Protein AF-A0A920VW22-F1 (afdb_monomer)

Structure (mmCIF, N/CA/C/O backbone):
data_AF-A0A920VW22-F1
#
_entry.id   AF-A0A920VW22-F1
#
loop_
_atom_site.group_PDB
_atom_site.id
_atom_site.type_symbol
_atom_site.label_atom_id
_atom_site.label_alt_id
_atom_site.label_comp_id
_atom_site.label_asym_id
_atom_site.label_entity_id
_atom_site.label_seq_id
_atom_site.pdbx_PDB_ins_code
_atom_site.Cartn_x
_atom_site.Cartn_y
_atom_site.Cartn_z
_atom_site.occupancy
_atom_site.B_iso_or_equiv
_atom_site.auth_seq_id
_atom_site.auth_comp_id
_atom_site.auth_asym_id
_atom_site.auth_atom_id
_atom_site.pdbx_PDB_model_num
ATOM 1 N N . MET A 1 1 ? 13.143 2.043 -37.464 1.00 74.00 1 MET A N 1
ATOM 2 C CA . MET A 1 1 ? 13.599 2.312 -36.081 1.00 74.00 1 MET A CA 1
ATOM 3 C C . MET A 1 1 ? 13.528 1.011 -35.295 1.00 74.00 1 MET A C 1
ATOM 5 O O . MET A 1 1 ? 12.485 0.373 -35.329 1.00 74.00 1 MET A O 1
ATOM 9 N N . LYS A 1 2 ? 14.628 0.566 -34.677 1.00 88.56 2 LYS A N 1
ATOM 10 C CA . LYS A 1 2 ? 14.686 -0.702 -33.929 1.00 88.56 2 LYS A CA 1
ATOM 11 C C . LYS A 1 2 ? 14.596 -0.396 -32.434 1.00 88.56 2 LYS A C 1
ATOM 13 O O . LYS A 1 2 ? 15.455 0.308 -31.916 1.00 88.56 2 LYS A O 1
ATOM 18 N N . ILE A 1 3 ? 13.557 -0.895 -31.768 1.00 92.06 3 ILE A N 1
ATOM 19 C CA . ILE A 1 3 ? 13.379 -0.780 -30.313 1.00 92.06 3 ILE A CA 1
ATOM 20 C C . ILE A 1 3 ? 13.982 -2.030 -29.670 1.00 92.06 3 ILE A C 1
ATOM 22 O O . ILE A 1 3 ? 13.705 -3.145 -30.110 1.00 92.06 3 ILE A O 1
ATOM 26 N N . ILE A 1 4 ? 14.817 -1.846 -28.648 1.00 91.31 4 ILE A N 1
ATOM 27 C CA . ILE A 1 4 ? 15.444 -2.936 -27.893 1.00 91.31 4 ILE A CA 1
ATOM 28 C C . ILE A 1 4 ? 14.983 -2.819 -26.443 1.00 91.31 4 ILE A C 1
ATOM 30 O O . ILE A 1 4 ? 15.101 -1.756 -25.838 1.00 91.31 4 ILE A O 1
ATOM 34 N N . LEU A 1 5 ? 14.444 -3.907 -25.896 1.00 94.62 5 LEU A N 1
ATOM 35 C CA . LEU A 1 5 ? 13.941 -3.961 -24.526 1.00 94.62 5 LEU A CA 1
ATOM 36 C C . LEU A 1 5 ? 14.952 -4.668 -23.626 1.00 94.62 5 LEU A C 1
ATOM 38 O O . LEU A 1 5 ? 15.348 -5.800 -23.900 1.00 94.62 5 LEU A O 1
ATOM 42 N N . ALA A 1 6 ? 15.333 -4.009 -22.535 1.00 93.38 6 ALA A N 1
ATOM 43 C CA . ALA A 1 6 ? 16.223 -4.582 -21.534 1.00 93.38 6 ALA A CA 1
ATOM 44 C C . ALA A 1 6 ? 15.559 -5.740 -20.766 1.00 93.38 6 ALA A C 1
ATOM 46 O O . ALA A 1 6 ? 14.330 -5.801 -20.635 1.00 93.38 6 ALA A O 1
ATOM 47 N N . ASN A 1 7 ? 16.383 -6.650 -20.241 1.00 92.00 7 ASN A N 1
ATOM 48 C CA . ASN A 1 7 ? 15.961 -7.705 -19.324 1.00 92.00 7 ASN A CA 1
ATOM 49 C C . ASN A 1 7 ? 17.058 -7.960 -18.267 1.00 92.00 7 ASN A C 1
ATOM 51 O O . ASN A 1 7 ? 18.207 -8.156 -18.665 1.00 92.00 7 ASN A O 1
ATOM 55 N N . PRO A 1 8 ? 16.730 -7.979 -16.957 1.00 90.44 8 PRO A N 1
ATOM 56 C CA . PRO A 1 8 ? 15.386 -7.850 -16.383 1.00 90.44 8 PRO A CA 1
ATOM 57 C C . PRO A 1 8 ? 14.849 -6.408 -16.423 1.00 90.44 8 PRO A C 1
ATOM 59 O O . PRO A 1 8 ? 15.608 -5.443 -16.381 1.00 90.44 8 PRO A O 1
ATOM 62 N N . ARG A 1 9 ? 13.522 -6.266 -16.507 1.00 91.88 9 ARG A N 1
ATOM 63 C CA . ARG A 1 9 ? 12.804 -4.984 -16.419 1.00 91.88 9 ARG A CA 1
ATOM 64 C C . ARG A 1 9 ? 11.494 -5.164 -15.653 1.00 91.88 9 ARG A C 1
ATOM 66 O O . ARG A 1 9 ? 10.909 -6.242 -15.700 1.00 91.88 9 ARG A O 1
ATOM 73 N N . GLY A 1 10 ? 11.010 -4.106 -15.008 1.00 89.81 10 GLY A N 1
ATOM 74 C CA . GLY A 1 10 ? 9.748 -4.124 -14.262 1.00 89.81 10 GLY A CA 1
ATOM 75 C C . GLY A 1 10 ? 9.933 -4.362 -12.763 1.00 89.81 10 GLY A C 1
ATOM 76 O O . GLY A 1 10 ? 10.879 -3.856 -12.162 1.00 89.81 10 GLY A O 1
ATOM 77 N N . PHE A 1 11 ? 8.991 -5.080 -12.149 1.00 89.44 11 PHE A N 1
ATOM 78 C CA . PHE A 1 11 ? 8.904 -5.218 -10.696 1.00 89.44 11 PHE A CA 1
ATOM 79 C C . PHE A 1 11 ? 9.946 -6.169 -10.114 1.00 89.44 11 PHE A C 1
ATOM 81 O O . PHE A 1 11 ? 10.175 -7.268 -10.616 1.00 89.44 11 PHE A O 1
ATOM 88 N N . CYS A 1 12 ? 10.533 -5.761 -8.991 1.00 89.50 12 CYS A N 1
ATOM 89 C CA . CYS A 1 12 ? 11.310 -6.655 -8.149 1.00 89.50 12 CYS A CA 1
ATOM 90 C C . CYS A 1 12 ? 10.392 -7.410 -7.172 1.00 89.50 12 CYS A C 1
ATOM 92 O O . CYS A 1 12 ? 9.251 -7.012 -6.921 1.00 89.50 12 CYS A O 1
ATOM 94 N N . ALA A 1 13 ? 10.911 -8.473 -6.556 1.00 87.94 13 ALA A N 1
ATOM 95 C CA . ALA A 1 13 ? 10.172 -9.256 -5.563 1.00 87.94 13 ALA A CA 1
ATOM 96 C C . ALA A 1 13 ? 9.659 -8.415 -4.374 1.00 87.94 13 ALA A C 1
ATOM 98 O O . ALA A 1 13 ? 8.609 -8.723 -3.812 1.00 87.94 13 ALA A O 1
ATOM 99 N N . GLY A 1 14 ? 10.371 -7.343 -4.001 1.00 86.62 14 GLY A N 1
ATOM 100 C CA . GLY A 1 14 ? 9.948 -6.426 -2.937 1.00 86.62 14 GLY A CA 1
ATOM 101 C C . GLY A 1 14 ? 8.706 -5.617 -3.312 1.00 86.62 14 GLY A C 1
ATOM 102 O O . GLY A 1 14 ? 7.770 -5.543 -2.522 1.00 86.62 14 GLY A O 1
ATOM 103 N N . VAL A 1 15 ? 8.668 -5.086 -4.538 1.00 88.25 15 VAL A N 1
ATOM 104 C CA . VAL A 1 15 ? 7.510 -4.353 -5.076 1.00 88.25 15 VAL A CA 1
ATOM 105 C C . VAL A 1 15 ? 6.286 -5.263 -5.146 1.00 88.25 15 VAL A C 1
ATOM 107 O O . VAL A 1 15 ? 5.234 -4.904 -4.624 1.00 88.25 15 VAL A O 1
ATOM 110 N N . GLY A 1 16 ? 6.437 -6.469 -5.708 1.00 89.00 16 GLY A N 1
ATOM 111 C CA . GLY A 1 16 ? 5.334 -7.432 -5.792 1.00 89.00 16 GLY A CA 1
ATOM 112 C C . GLY A 1 16 ? 4.767 -7.791 -4.416 1.00 89.00 16 GLY A C 1
ATOM 113 O O . GLY A 1 16 ? 3.558 -7.734 -4.209 1.00 89.00 16 GLY A O 1
ATOM 114 N N . ARG A 1 17 ? 5.643 -8.066 -3.440 1.00 89.06 17 ARG A N 1
ATOM 115 C CA . ARG A 1 17 ? 5.235 -8.375 -2.062 1.00 89.06 17 ARG A CA 1
ATOM 116 C C . ARG A 1 17 ? 4.495 -7.215 -1.396 1.00 89.06 17 ARG A C 1
ATOM 118 O O . ARG A 1 17 ? 3.522 -7.453 -0.690 1.00 89.06 17 ARG A O 1
ATOM 125 N N . ALA A 1 18 ? 4.960 -5.982 -1.581 1.00 87.00 18 ALA A N 1
ATOM 126 C CA . ALA A 1 18 ? 4.356 -4.821 -0.937 1.00 87.00 18 ALA A CA 1
ATOM 127 C C . ALA A 1 18 ? 2.918 -4.585 -1.436 1.00 87.00 18 ALA A C 1
ATOM 129 O O . ALA A 1 18 ? 2.015 -4.393 -0.625 1.00 87.00 18 ALA A O 1
ATOM 130 N N . ILE A 1 19 ? 2.692 -4.704 -2.749 1.00 90.00 19 ILE A N 1
ATOM 131 C CA . ILE A 1 19 ? 1.354 -4.615 -3.355 1.00 90.00 19 ILE A CA 1
ATOM 132 C C . ILE A 1 19 ? 0.454 -5.757 -2.856 1.00 90.00 19 ILE A C 1
ATOM 134 O O . ILE A 1 19 ? -0.685 -5.525 -2.455 1.00 90.00 19 ILE A O 1
ATOM 138 N N . GLU A 1 20 ? 0.976 -6.987 -2.814 1.00 91.44 20 GLU A N 1
ATOM 139 C CA . GLU A 1 20 ? 0.223 -8.161 -2.357 1.00 91.44 20 GLU A CA 1
ATOM 140 C C . GLU A 1 20 ? -0.249 -8.028 -0.902 1.00 91.44 20 GLU A C 1
ATOM 142 O O . GLU A 1 20 ? -1.376 -8.407 -0.584 1.00 91.44 20 GLU A O 1
ATOM 147 N N . ILE A 1 21 ? 0.583 -7.468 -0.016 1.00 90.62 21 ILE A N 1
ATOM 148 C CA . ILE A 1 21 ? 0.208 -7.223 1.383 1.00 90.62 21 ILE A CA 1
ATOM 149 C C . ILE A 1 21 ? -0.974 -6.254 1.457 1.00 90.62 21 ILE A C 1
ATOM 151 O O . ILE A 1 21 ? -1.937 -6.541 2.166 1.00 90.62 21 ILE A O 1
ATOM 155 N N . VAL A 1 22 ? -0.937 -5.144 0.712 1.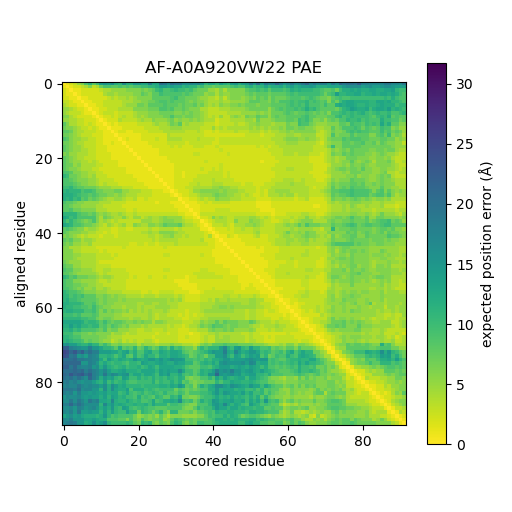00 90.69 22 VAL A N 1
ATOM 156 C CA . VAL A 1 22 ? -2.034 -4.162 0.717 1.00 90.69 22 VAL A CA 1
ATOM 157 C C . VAL A 1 22 ? -3.333 -4.795 0.228 1.00 90.69 22 VAL A C 1
ATOM 159 O O . VAL A 1 22 ? -4.346 -4.696 0.921 1.00 90.69 22 VAL A O 1
ATOM 162 N N . ASN A 1 23 ? -3.288 -5.531 -0.884 1.00 91.81 23 ASN A N 1
ATOM 163 C CA . ASN A 1 23 ? -4.459 -6.228 -1.418 1.00 91.81 23 ASN A CA 1
ATOM 164 C C . ASN A 1 23 ? -5.020 -7.260 -0.434 1.00 91.81 23 ASN A C 1
ATOM 166 O O . ASN A 1 23 ? -6.209 -7.235 -0.129 1.00 91.81 23 ASN A O 1
ATOM 170 N N . LYS A 1 24 ? -4.172 -8.112 0.153 1.00 92.81 24 LYS A N 1
ATOM 171 C CA . LYS A 1 24 ? -4.619 -9.115 1.135 1.00 92.81 24 LYS A CA 1
ATOM 172 C C . LYS A 1 24 ? -5.256 -8.489 2.368 1.00 92.81 24 LYS A C 1
ATOM 174 O O . LYS A 1 24 ? -6.208 -9.036 2.919 1.00 92.81 24 LYS A O 1
ATOM 179 N N . VAL A 1 25 ? -4.722 -7.367 2.841 1.00 91.69 25 VAL A N 1
ATOM 180 C CA . VAL A 1 25 ? -5.282 -6.675 4.005 1.00 91.69 25 VAL A CA 1
ATOM 181 C C . VAL A 1 25 ? -6.613 -6.016 3.647 1.00 91.69 25 VAL A C 1
ATOM 183 O O . VAL A 1 25 ? -7.546 -6.122 4.441 1.00 91.69 25 VAL A O 1
ATOM 186 N N . LEU A 1 26 ? -6.732 -5.404 2.465 1.00 91.44 26 LEU A N 1
ATOM 187 C CA . LEU A 1 26 ? -8.002 -4.880 1.952 1.00 91.44 26 LEU A CA 1
ATOM 188 C C . LEU A 1 26 ? -9.059 -5.985 1.838 1.00 91.44 26 LEU A C 1
ATOM 190 O O . LEU A 1 26 ? -10.170 -5.806 2.327 1.00 91.44 26 LEU A O 1
ATOM 194 N N . GLU A 1 27 ? -8.703 -7.153 1.301 1.00 92.25 27 GLU A N 1
ATOM 195 C CA . GLU A 1 27 ? -9.600 -8.312 1.208 1.00 92.25 27 GLU A CA 1
ATOM 196 C C . GLU A 1 27 ? -10.027 -8.841 2.588 1.00 92.25 27 GLU A C 1
ATOM 198 O O . GLU A 1 27 ? -11.195 -9.154 2.808 1.00 92.25 27 GLU A O 1
ATOM 203 N N . GLN A 1 28 ? -9.097 -8.940 3.546 1.00 91.00 28 GLN A N 1
ATOM 204 C CA . GLN A 1 28 ? -9.371 -9.536 4.861 1.00 91.00 28 GLN A CA 1
ATOM 205 C C . GLN A 1 28 ? -10.036 -8.585 5.859 1.00 91.00 28 GLN A C 1
ATOM 207 O O . GLN A 1 28 ? -10.719 -9.041 6.780 1.00 91.00 28 GLN A O 1
ATOM 212 N N . LYS A 1 29 ? -9.748 -7.283 5.777 1.00 88.44 29 LYS A N 1
ATOM 213 C CA . LYS A 1 29 ? -10.204 -6.275 6.750 1.00 88.44 29 LYS A CA 1
ATOM 214 C C . LYS A 1 29 ? -11.270 -5.344 6.192 1.00 88.44 29 LYS A C 1
ATOM 216 O O . LYS A 1 29 ? -11.963 -4.722 6.996 1.00 88.44 29 LYS A O 1
ATOM 221 N N . GLY A 1 30 ? -11.417 -5.286 4.872 1.00 89.62 30 GLY A N 1
ATOM 222 C CA . GLY A 1 30 ? -12.252 -4.310 4.190 1.00 89.62 30 GLY A CA 1
ATOM 223 C C . GLY A 1 30 ? -11.654 -2.896 4.232 1.00 89.62 30 GLY A C 1
ATOM 224 O O . GLY A 1 30 ? -10.778 -2.604 5.054 1.00 89.62 30 GLY A O 1
ATOM 225 N N . PRO A 1 31 ? -12.120 -1.998 3.351 1.00 90.44 31 PRO A N 1
ATOM 226 C CA . PRO A 1 31 ? -11.745 -0.592 3.396 1.00 90.44 31 PRO A CA 1
ATOM 227 C C . PRO A 1 31 ? -12.382 0.124 4.611 1.00 90.44 31 PRO A C 1
ATOM 229 O O . PRO A 1 31 ? -13.469 -0.260 5.050 1.00 90.44 31 PRO A O 1
ATOM 232 N N . PRO A 1 32 ? -11.761 1.196 5.143 1.00 92.44 32 PRO A N 1
ATOM 233 C CA . PRO A 1 32 ? -10.500 1.786 4.698 1.00 92.44 32 PRO A CA 1
ATOM 234 C C . PRO A 1 32 ? -9.264 1.120 5.325 1.00 92.44 32 PRO A C 1
ATOM 236 O O . PRO A 1 32 ? -9.221 0.842 6.528 1.00 92.44 32 PRO A O 1
ATOM 239 N N . VAL A 1 33 ? -8.214 0.949 4.517 1.00 92.31 33 VAL A N 1
ATOM 240 C CA . VAL A 1 33 ? -6.885 0.509 4.975 1.00 92.31 33 VAL A CA 1
ATOM 241 C C . VAL A 1 33 ? -5.894 1.647 4.796 1.00 92.31 33 VAL A C 1
ATOM 243 O O . VAL A 1 33 ? -5.748 2.174 3.699 1.00 92.31 33 VAL A O 1
ATOM 246 N N . TYR A 1 34 ? -5.196 2.027 5.862 1.00 91.50 34 TYR A N 1
ATOM 247 C CA . TYR A 1 34 ? -4.236 3.125 5.815 1.00 91.50 34 TYR A CA 1
ATOM 248 C C . TYR A 1 34 ? -2.844 2.607 5.467 1.00 91.50 34 TYR A C 1
ATOM 250 O O . TYR A 1 34 ? -2.393 1.614 6.031 1.00 91.50 34 TYR A O 1
ATOM 258 N N . VAL A 1 35 ? -2.130 3.292 4.581 1.00 90.19 35 VAL A N 1
ATOM 259 C CA . VAL A 1 35 ? -0.749 2.953 4.223 1.00 90.19 35 VAL A CA 1
ATOM 260 C C . VAL A 1 35 ? 0.142 4.145 4.544 1.00 90.19 35 VAL A C 1
ATOM 262 O O . VAL A 1 35 ? -0.121 5.266 4.107 1.00 90.19 35 VAL A O 1
ATOM 265 N N . LYS A 1 36 ? 1.183 3.915 5.352 1.00 86.25 36 LYS A N 1
ATOM 266 C CA . LYS A 1 36 ? 2.160 4.954 5.698 1.00 86.25 36 LYS A CA 1
ATOM 267 C C . LYS A 1 36 ?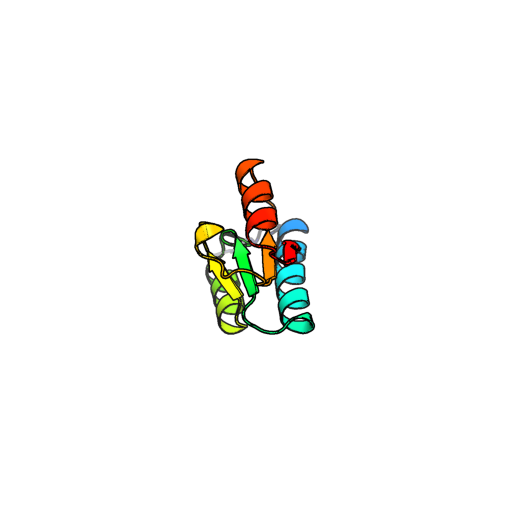 3.120 5.144 4.525 1.00 86.25 36 LYS A C 1
ATOM 269 O O . LYS A 1 36 ? 3.978 4.282 4.288 1.00 86.25 36 LYS A O 1
ATOM 274 N N . HIS A 1 37 ? 3.024 6.317 3.903 1.00 85.25 37 HIS A N 1
ATOM 275 C CA . HIS A 1 37 ? 3.632 6.685 2.622 1.00 85.25 37 HIS A CA 1
ATOM 276 C C . HIS A 1 37 ? 3.166 5.779 1.480 1.00 85.25 37 HIS A C 1
ATOM 278 O O . HIS A 1 37 ? 2.521 4.751 1.690 1.00 85.25 37 HIS A O 1
ATOM 284 N N . GLU A 1 38 ? 3.516 6.148 0.254 1.00 83.00 38 GLU A N 1
ATOM 285 C CA . GLU A 1 38 ? 3.269 5.295 -0.901 1.00 83.00 38 GLU A CA 1
ATOM 286 C C . GLU A 1 38 ? 3.966 3.937 -0.749 1.00 83.00 38 GLU A C 1
ATOM 288 O O . GLU A 1 38 ? 5.124 3.831 -0.329 1.00 83.00 38 GLU A O 1
ATOM 293 N N . VAL A 1 39 ? 3.238 2.872 -1.095 1.00 81.06 39 VAL A N 1
ATOM 294 C CA . VAL A 1 39 ? 3.764 1.501 -1.051 1.00 81.06 39 VAL A CA 1
ATOM 295 C C . VAL A 1 39 ? 4.886 1.309 -2.077 1.00 81.06 39 VAL A C 1
ATOM 297 O O . VAL A 1 39 ? 5.850 0.589 -1.818 1.00 81.06 39 VAL A O 1
ATOM 300 N N . VAL A 1 40 ? 4.774 2.006 -3.212 1.00 87.12 40 VAL A N 1
ATOM 301 C CA . VAL A 1 40 ? 5.775 2.152 -4.270 1.00 87.12 40 VAL A CA 1
ATOM 302 C C . VAL A 1 40 ? 5.612 3.522 -4.923 1.00 87.12 40 VAL A C 1
ATOM 304 O O . VAL A 1 40 ? 4.496 4.019 -5.013 1.00 87.12 40 VAL A O 1
ATOM 307 N N . HIS A 1 41 ? 6.694 4.102 -5.445 1.00 86.69 41 HIS A N 1
ATOM 308 C CA . HIS A 1 41 ? 6.642 5.370 -6.188 1.00 86.69 41 HIS A CA 1
ATOM 309 C C . HIS A 1 41 ? 6.199 5.131 -7.641 1.00 86.69 41 HIS A C 1
ATOM 311 O O . HIS A 1 41 ? 6.956 5.335 -8.592 1.00 86.69 41 HIS A O 1
ATOM 317 N N . ASN A 1 42 ? 4.994 4.593 -7.812 1.00 88.81 42 ASN A N 1
ATOM 318 C CA . ASN A 1 42 ? 4.367 4.380 -9.109 1.00 88.81 42 ASN A CA 1
ATOM 319 C C . ASN A 1 42 ? 2.912 4.834 -9.024 1.00 88.81 42 ASN A C 1
ATOM 321 O O . ASN A 1 42 ? 2.090 4.157 -8.413 1.00 88.81 42 ASN A O 1
ATOM 325 N N . GLN A 1 43 ? 2.616 5.962 -9.666 1.00 89.62 43 GLN A N 1
ATOM 326 C CA . GLN A 1 43 ? 1.310 6.610 -9.602 1.00 89.62 43 GLN A CA 1
ATOM 327 C C . GLN A 1 43 ? 0.163 5.665 -9.983 1.00 89.62 43 GLN A C 1
ATOM 329 O O . GLN A 1 43 ? -0.825 5.599 -9.266 1.00 89.62 43 GLN A O 1
ATOM 334 N N . THR A 1 44 ? 0.324 4.876 -11.051 1.00 91.81 44 THR A N 1
ATOM 335 C CA . THR A 1 44 ? -0.698 3.923 -11.509 1.00 91.81 44 THR A CA 1
ATOM 336 C C . THR A 1 44 ? -1.027 2.893 -10.433 1.00 91.81 44 THR A C 1
ATOM 338 O O . THR A 1 44 ? -2.192 2.682 -10.126 1.00 91.81 44 THR A O 1
ATOM 341 N N . VAL A 1 45 ? -0.007 2.312 -9.795 1.00 91.12 45 VAL A N 1
ATOM 342 C CA . VAL A 1 45 ? -0.206 1.332 -8.714 1.00 91.12 45 VAL A CA 1
ATOM 343 C C . VAL A 1 45 ? -0.863 1.976 -7.493 1.00 91.12 45 VAL A C 1
ATOM 3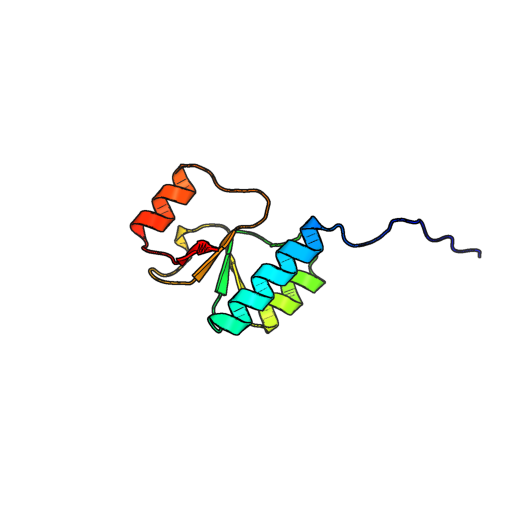45 O O . VAL A 1 45 ? -1.715 1.373 -6.846 1.00 91.12 45 VAL A O 1
ATOM 348 N N . VAL A 1 46 ? -0.454 3.196 -7.144 1.00 90.75 46 VAL A N 1
ATOM 349 C CA . VAL A 1 46 ? -1.022 3.903 -5.994 1.00 90.75 46 VAL A CA 1
ATOM 350 C C . VAL A 1 46 ? -2.493 4.242 -6.251 1.00 90.75 46 VAL A C 1
ATOM 352 O O . VAL A 1 46 ? -3.313 4.064 -5.352 1.00 90.75 46 VAL A O 1
ATOM 355 N N . ASP A 1 47 ? -2.843 4.674 -7.460 1.00 92.56 47 ASP A N 1
ATOM 356 C CA . ASP A 1 47 ? -4.218 5.020 -7.821 1.00 92.56 47 ASP A CA 1
ATOM 357 C C . ASP A 1 47 ? -5.131 3.787 -7.855 1.00 92.56 47 ASP A C 1
ATOM 359 O O . ASP A 1 47 ? -6.201 3.828 -7.251 1.00 92.56 47 ASP A O 1
ATOM 363 N N . GLU A 1 48 ? -4.676 2.658 -8.409 1.00 92.94 48 GLU A N 1
ATOM 364 C CA . GLU A 1 48 ? -5.404 1.378 -8.347 1.00 92.94 48 GLU A CA 1
ATOM 365 C C . GLU A 1 48 ? -5.710 0.967 -6.895 1.00 92.94 48 GLU A C 1
ATOM 367 O O . GLU A 1 48 ? -6.826 0.574 -6.555 1.00 92.94 48 GLU A O 1
ATOM 372 N N . LEU A 1 49 ? -4.736 1.103 -5.990 1.00 91.75 49 LEU A N 1
ATOM 373 C CA . LEU A 1 49 ? -4.939 0.791 -4.574 1.00 91.75 49 LEU A CA 1
ATOM 374 C C . LEU A 1 49 ? -5.883 1.787 -3.885 1.00 91.75 49 LEU A C 1
ATOM 376 O O . LEU A 1 49 ? -6.649 1.385 -3.005 1.00 91.75 49 LEU A O 1
ATOM 380 N N . ARG A 1 50 ? -5.857 3.070 -4.272 1.00 92.31 50 ARG A N 1
ATOM 381 C CA . ARG A 1 50 ? -6.808 4.079 -3.772 1.00 92.31 50 ARG A CA 1
ATOM 382 C C . ARG A 1 50 ? -8.237 3.741 -4.175 1.00 92.31 50 ARG A C 1
ATOM 384 O O . ARG A 1 50 ? -9.128 3.839 -3.334 1.00 92.31 50 ARG A O 1
ATOM 391 N N . GLU A 1 51 ? -8.452 3.297 -5.411 1.00 93.75 51 GLU A N 1
ATOM 392 C CA . GLU A 1 51 ? -9.768 2.861 -5.895 1.00 93.75 51 GLU A CA 1
ATOM 393 C C . GLU A 1 51 ? -10.303 1.651 -5.117 1.00 93.75 51 GLU A C 1
ATOM 395 O O . GLU A 1 51 ? -11.498 1.571 -4.837 1.00 93.75 51 GLU A O 1
ATOM 400 N N . LEU A 1 52 ? -9.416 0.752 -4.679 1.00 91.81 52 LEU A N 1
ATOM 401 C CA . LEU A 1 52 ? -9.763 -0.380 -3.812 1.00 91.81 52 LEU A CA 1
ATOM 402 C C . LEU A 1 52 ? -10.011 0.017 -2.341 1.00 91.81 52 LEU A C 1
ATOM 404 O O . LEU A 1 52 ? -10.434 -0.817 -1.539 1.00 91.81 52 LEU A O 1
ATOM 408 N N . GLY A 1 53 ? -9.777 1.281 -1.972 1.00 91.56 53 GLY A N 1
ATOM 409 C CA . GLY A 1 53 ? -10.025 1.820 -0.633 1.00 91.56 53 GLY A CA 1
ATOM 410 C C . GLY A 1 53 ? -8.796 1.881 0.280 1.00 91.56 53 GLY A C 1
ATOM 411 O O . GLY A 1 53 ? -8.943 1.964 1.507 1.00 91.56 53 GLY A O 1
ATOM 412 N N . ALA A 1 54 ? -7.586 1.854 -0.290 1.00 93.69 54 ALA A N 1
ATOM 413 C CA . ALA A 1 54 ? -6.373 2.223 0.430 1.00 93.69 54 ALA A CA 1
ATOM 414 C C . ALA A 1 54 ? -6.267 3.749 0.583 1.00 93.69 54 ALA A C 1
ATOM 416 O O . ALA A 1 54 ? -6.437 4.509 -0.369 1.00 93.69 54 ALA A O 1
ATOM 417 N N . ILE A 1 55 ? -5.925 4.209 1.783 1.00 93.12 55 ILE A N 1
ATOM 418 C CA . ILE A 1 55 ? -5.707 5.623 2.092 1.00 93.12 55 ILE A CA 1
ATOM 419 C C . ILE A 1 55 ? -4.233 5.819 2.432 1.00 93.12 55 ILE A C 1
ATOM 421 O O . ILE A 1 55 ? -3.748 5.354 3.464 1.00 93.12 55 ILE A O 1
ATOM 425 N N . PHE A 1 56 ? -3.518 6.521 1.562 1.00 90.81 56 PHE A N 1
ATOM 426 C CA . PHE A 1 56 ? -2.108 6.841 1.761 1.00 90.81 56 PHE A CA 1
ATOM 427 C C . PHE A 1 56 ? -1.978 8.095 2.623 1.00 90.81 56 PHE A C 1
ATOM 429 O O . PHE A 1 56 ? -2.603 9.112 2.328 1.00 90.81 56 PHE A O 1
ATOM 436 N N . VAL A 1 57 ? -1.186 8.007 3.690 1.00 89.88 57 VAL A N 1
ATOM 437 C CA . VAL A 1 57 ? -0.942 9.107 4.636 1.00 89.88 57 VAL A CA 1
ATOM 438 C C . VAL A 1 57 ? 0.549 9.291 4.873 1.00 89.88 57 VAL A C 1
ATOM 440 O O . VAL A 1 57 ? 1.318 8.322 4.875 1.00 89.88 57 VAL A O 1
ATOM 443 N N . GLU A 1 58 ? 0.960 10.523 5.142 1.00 84.56 58 GLU A N 1
ATOM 444 C CA . GLU A 1 58 ? 2.355 10.821 5.454 1.00 84.56 58 GLU A CA 1
ATOM 445 C C . GLU A 1 58 ? 2.647 10.521 6.926 1.00 84.56 58 GLU A C 1
ATOM 447 O O . GLU A 1 58 ? 3.639 9.859 7.258 1.00 84.56 58 GLU A O 1
ATOM 452 N N . GLU A 1 59 ? 1.732 10.911 7.812 1.00 82.12 59 GLU A N 1
ATOM 453 C CA . GLU A 1 59 ? 1.915 10.838 9.252 1.00 82.12 59 GLU A CA 1
ATOM 454 C C . GLU A 1 59 ? 0.897 9.921 9.944 1.00 82.12 59 GLU A C 1
ATOM 456 O O . GLU A 1 59 ? -0.311 9.938 9.712 1.00 82.12 59 GLU A O 1
ATOM 461 N N . ILE A 1 60 ? 1.375 9.159 10.934 1.00 82.00 60 ILE A N 1
ATOM 462 C CA . ILE A 1 60 ? 0.526 8.268 11.754 1.00 82.00 60 ILE A CA 1
ATOM 463 C C . ILE A 1 60 ? -0.506 9.080 12.566 1.00 82.00 60 ILE A C 1
ATOM 465 O O . ILE A 1 60 ? -1.536 8.555 13.004 1.00 82.00 60 ILE A O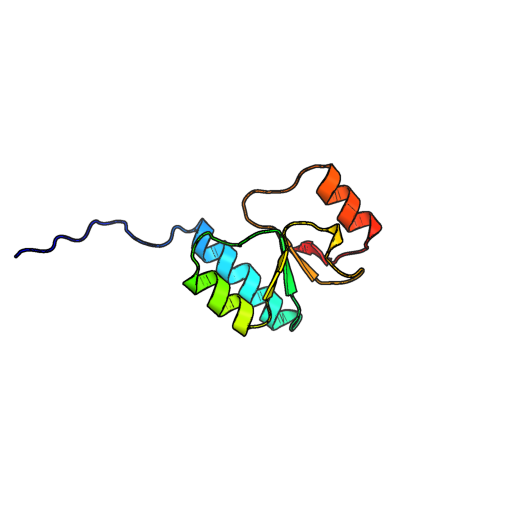 1
ATOM 469 N N . SER A 1 61 ? -0.262 10.376 12.789 1.00 82.81 61 SER A N 1
ATOM 470 C CA . SER A 1 61 ? -1.220 11.279 13.434 1.00 82.81 61 SER A CA 1
ATOM 471 C C . SER A 1 61 ? -2.520 11.443 12.645 1.00 82.81 61 SER A C 1
ATOM 473 O O . SER A 1 61 ? -3.546 11.682 13.276 1.00 82.81 61 SER A O 1
ATOM 475 N N . GLU A 1 62 ? -2.506 11.219 11.334 1.00 84.81 62 GLU A N 1
ATOM 476 C CA . GLU A 1 62 ? -3.674 11.344 10.451 1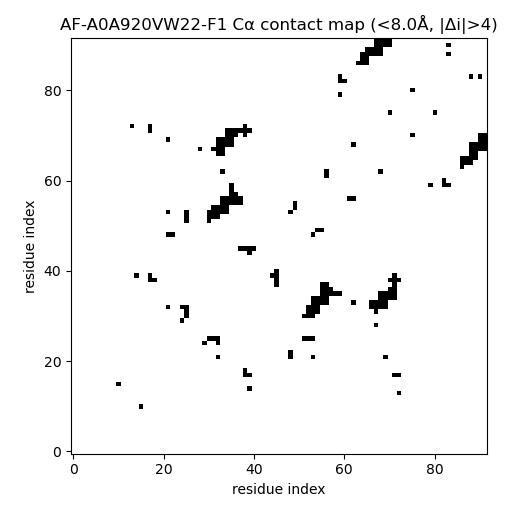.00 84.81 62 GLU A CA 1
ATOM 477 C C . GLU A 1 62 ? -4.602 10.119 10.527 1.00 84.81 62 GLU A C 1
ATOM 479 O O . GLU A 1 62 ? -5.775 10.187 10.173 1.00 84.81 62 GLU A O 1
ATOM 484 N N . ILE A 1 63 ? -4.100 8.994 11.049 1.00 86.31 63 ILE A N 1
ATOM 485 C CA . ILE A 1 63 ? -4.839 7.728 11.107 1.00 86.31 63 ILE A CA 1
ATOM 486 C C . ILE A 1 63 ? -5.773 7.702 12.330 1.00 86.31 63 ILE A C 1
ATOM 488 O O . ILE A 1 63 ? -5.304 7.930 13.456 1.00 86.31 63 ILE A O 1
ATOM 492 N N . PRO A 1 64 ? -7.069 7.379 12.173 1.00 87.12 64 PRO A N 1
ATOM 493 C CA . PRO A 1 64 ? -7.982 7.239 13.301 1.00 87.12 64 PRO A CA 1
ATOM 494 C C . PRO A 1 64 ? -7.593 6.062 14.206 1.00 87.12 64 PRO A C 1
ATOM 496 O O . PRO A 1 64 ? -7.107 5.025 13.754 1.00 87.12 64 PRO A O 1
ATOM 499 N N . SER A 1 65 ? -7.801 6.216 15.514 1.00 85.88 65 SER A N 1
ATOM 500 C CA . SER A 1 65 ? -7.480 5.177 16.501 1.00 85.88 65 SER A CA 1
ATOM 501 C C . SER A 1 65 ? -8.241 3.875 16.219 1.00 85.88 65 SER A C 1
ATOM 503 O O . SER A 1 65 ? -9.419 3.899 15.877 1.00 85.88 65 SER A O 1
ATOM 505 N N . GLY A 1 66 ? -7.579 2.727 16.383 1.00 82.81 66 GLY A N 1
ATOM 506 C CA . GLY A 1 66 ? -8.159 1.403 16.105 1.00 82.81 66 GLY A CA 1
ATOM 507 C C . GLY A 1 66 ? -8.222 0.986 14.625 1.00 82.81 66 GLY A C 1
ATOM 508 O O . GLY A 1 66 ? -8.617 -0.152 14.337 1.00 82.81 66 GLY A O 1
ATOM 509 N N . ALA A 1 67 ? -7.807 1.857 13.700 1.00 87.69 67 ALA A N 1
ATOM 510 C CA . ALA A 1 67 ? -7.744 1.544 12.276 1.00 87.69 67 ALA A CA 1
ATOM 511 C C . ALA A 1 67 ? -6.611 0.566 11.925 1.00 87.69 67 ALA A C 1
ATOM 513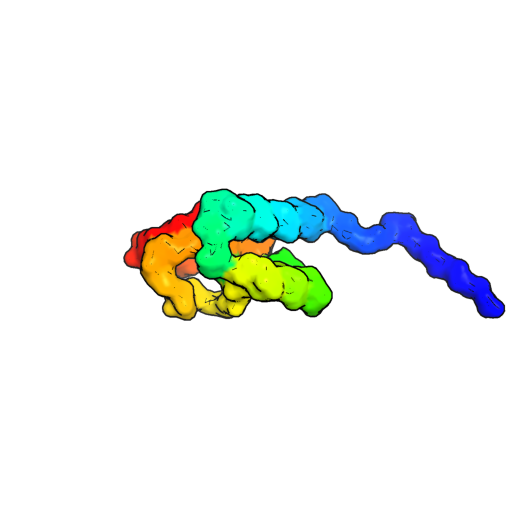 O O . ALA A 1 67 ? -5.694 0.313 12.719 1.00 87.69 67 ALA A O 1
ATOM 514 N N . THR A 1 68 ? -6.701 0.011 10.716 1.00 87.44 68 THR A N 1
ATOM 515 C CA . THR A 1 68 ? -5.684 -0.864 10.130 1.00 87.44 68 THR A CA 1
ATOM 516 C C . THR A 1 68 ? -4.657 -0.026 9.378 1.00 87.44 68 THR A C 1
ATOM 518 O O . THR A 1 68 ? -5.032 0.761 8.512 1.00 87.44 68 THR A O 1
ATOM 521 N N . VAL A 1 69 ? -3.375 -0.206 9.703 1.00 87.88 69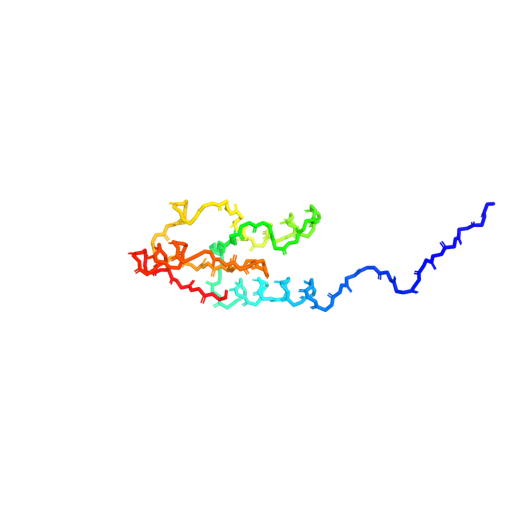 VAL A N 1
ATOM 522 C CA . VAL A 1 69 ? -2.250 0.474 9.053 1.00 87.88 69 VAL A CA 1
ATOM 523 C C . VAL A 1 69 ? -1.254 -0.531 8.474 1.00 87.88 69 VAL A C 1
ATOM 525 O O . VAL A 1 69 ? -0.932 -1.527 9.116 1.00 87.88 69 VAL A O 1
ATOM 528 N N . ILE A 1 70 ? -0.744 -0.257 7.278 1.00 85.81 70 ILE A N 1
ATOM 529 C CA . ILE A 1 70 ? 0.330 -1.009 6.624 1.00 85.81 70 ILE A CA 1
ATOM 530 C C . ILE A 1 70 ? 1.555 -0.114 6.524 1.00 85.81 70 ILE A C 1
ATOM 532 O O . ILE A 1 70 ? 1.457 1.063 6.155 1.00 85.81 70 ILE A O 1
ATOM 536 N N . TYR A 1 71 ? 2.720 -0.674 6.836 1.00 76.25 71 TYR A N 1
ATOM 537 C CA . TYR A 1 71 ? 3.978 0.020 6.616 1.00 76.25 71 TYR A CA 1
ATOM 538 C C . TYR A 1 71 ? 4.541 -0.227 5.226 1.00 76.25 71 TYR A C 1
ATOM 540 O O . TYR A 1 71 ? 4.577 -1.353 4.735 1.00 76.25 71 TYR A O 1
ATOM 548 N N . SER A 1 72 ? 5.057 0.837 4.613 1.00 67.69 72 SER A N 1
ATOM 549 C CA . SER A 1 72 ? 5.931 0.686 3.459 1.00 67.69 72 SER A CA 1
ATOM 550 C C . SER A 1 72 ? 7.226 -0.036 3.855 1.00 67.69 72 SER A C 1
ATOM 552 O O . SER A 1 72 ? 7.687 0.019 5.002 1.00 67.69 72 SER A O 1
ATOM 554 N N . ALA A 1 73 ? 7.849 -0.695 2.877 1.00 58.59 73 ALA A N 1
ATOM 555 C CA . ALA A 1 73 ? 9.075 -1.481 3.045 1.00 58.59 73 ALA A CA 1
ATOM 556 C C . ALA A 1 73 ? 10.290 -0.673 3.561 1.00 58.59 73 ALA A C 1
ATOM 558 O O . ALA A 1 73 ? 11.323 -1.249 3.892 1.00 58.59 73 ALA A O 1
ATOM 559 N N . HIS A 1 74 ? 10.167 0.653 3.652 1.00 61.44 74 HIS A N 1
ATOM 560 C CA . HIS A 1 74 ? 11.198 1.580 4.116 1.00 61.44 74 HIS A CA 1
ATOM 561 C C . HIS A 1 74 ? 11.334 1.641 5.653 1.00 61.44 74 HIS A C 1
ATOM 563 O O . HIS A 1 74 ? 12.281 2.236 6.164 1.00 61.44 74 HIS A O 1
ATOM 569 N N . GLY A 1 75 ? 10.422 1.001 6.398 1.00 58.25 75 GLY A N 1
ATOM 570 C CA . GLY A 1 75 ? 10.484 0.891 7.857 1.00 58.25 75 GLY A CA 1
ATOM 571 C C . GLY A 1 75 ? 10.022 2.146 8.608 1.00 58.25 75 GLY A C 1
ATOM 572 O O . GLY A 1 75 ? 9.647 3.165 8.025 1.00 58.25 75 GLY A O 1
ATOM 573 N N . VAL A 1 76 ? 10.021 2.064 9.944 1.00 66.38 76 VAL A N 1
ATOM 574 C CA . VAL A 1 76 ? 9.581 3.159 10.821 1.00 66.38 76 VAL A CA 1
ATOM 575 C C . VAL A 1 76 ? 10.562 3.509 11.919 1.00 66.38 76 VAL A C 1
ATOM 577 O O . VAL A 1 76 ? 11.241 2.660 12.492 1.00 66.38 76 VAL A O 1
ATOM 580 N N . SER A 1 77 ? 10.578 4.796 12.264 1.00 70.69 77 SER A N 1
ATOM 581 C CA . SER A 1 77 ? 11.317 5.301 13.415 1.00 70.69 77 SER A CA 1
ATOM 582 C C . SER A 1 77 ? 10.719 4.790 14.734 1.00 70.69 77 SER A C 1
ATOM 584 O O . SER A 1 77 ? 9.521 4.508 14.839 1.00 70.69 77 SER A O 1
ATOM 586 N N . LYS A 1 78 ? 11.536 4.752 15.799 1.00 67.69 78 LYS A N 1
ATOM 587 C CA . LYS A 1 78 ? 11.079 4.403 17.163 1.00 67.69 78 LYS A CA 1
ATOM 588 C C . LYS A 1 78 ? 9.905 5.277 17.634 1.00 67.69 78 LYS A C 1
ATOM 590 O O . LYS A 1 78 ? 9.043 4.809 18.376 1.00 67.69 78 LYS A O 1
ATOM 595 N N . LYS A 1 79 ? 9.855 6.538 17.184 1.00 70.19 79 LYS A N 1
ATOM 596 C CA . LYS A 1 79 ? 8.749 7.466 17.458 1.00 70.19 79 LYS A CA 1
ATOM 597 C C . LYS A 1 79 ? 7.454 6.992 16.791 1.00 70.19 79 LYS A C 1
ATOM 599 O O . LYS A 1 79 ? 6.427 6.949 17.461 1.00 70.19 79 LYS A O 1
ATOM 604 N N . GLY A 1 80 ? 7.517 6.554 15.531 1.00 68.12 80 GLY A N 1
ATOM 605 C CA . GLY A 1 80 ? 6.366 5.999 14.811 1.00 68.12 80 GLY A CA 1
ATOM 606 C C . GLY A 1 80 ? 5.791 4.744 15.479 1.00 68.12 80 GLY A C 1
ATOM 607 O O . GLY A 1 80 ? 4.583 4.650 15.695 1.00 68.12 80 GLY A O 1
ATOM 608 N N . ALA A 1 81 ? 6.658 3.832 15.928 1.00 67.31 81 ALA A N 1
ATOM 609 C CA . ALA A 1 81 ? 6.235 2.634 16.659 1.00 67.31 81 ALA A CA 1
ATOM 610 C C . ALA A 1 81 ? 5.497 2.961 17.975 1.00 67.31 81 ALA A C 1
ATOM 612 O O . ALA A 1 81 ? 4.489 2.332 18.308 1.00 67.31 81 ALA A O 1
ATOM 613 N N . ARG A 1 82 ? 5.955 3.981 18.718 1.00 70.50 82 ARG A N 1
ATOM 614 C CA . ARG A 1 82 ? 5.286 4.440 19.948 1.00 70.50 82 ARG A CA 1
ATOM 615 C C . ARG A 1 82 ? 3.902 5.029 19.657 1.00 70.50 82 ARG A C 1
ATOM 617 O O . ARG A 1 82 ? 2.963 4.751 20.402 1.00 70.50 82 ARG A O 1
ATOM 624 N N . SER A 1 83 ? 3.766 5.783 18.566 1.00 69.06 83 SER A N 1
ATOM 625 C CA . SER A 1 83 ? 2.496 6.388 18.149 1.00 69.06 83 SER A CA 1
ATOM 626 C C . SER A 1 83 ? 1.409 5.351 17.848 1.00 69.06 83 SER A C 1
ATOM 628 O O . SER A 1 83 ? 0.270 5.551 18.268 1.00 69.06 83 SER A O 1
ATOM 630 N N . ILE A 1 84 ? 1.742 4.209 17.224 1.00 70.56 84 ILE A N 1
ATOM 631 C CA . ILE A 1 84 ? 0.775 3.106 17.048 1.00 70.56 84 ILE A CA 1
ATOM 632 C C . ILE A 1 84 ? 0.268 2.615 18.396 1.00 70.56 84 ILE A C 1
ATOM 634 O O . ILE A 1 84 ? -0.940 2.492 18.597 1.00 70.56 84 ILE A O 1
ATOM 638 N N . ARG A 1 85 ? 1.193 2.310 19.313 1.00 71.12 85 ARG A N 1
ATOM 639 C CA . ARG A 1 85 ? 0.844 1.736 20.614 1.00 71.12 85 ARG A CA 1
ATOM 640 C C . ARG A 1 85 ? -0.096 2.659 21.388 1.00 71.12 85 ARG A C 1
ATOM 642 O O . ARG A 1 85 ? -1.045 2.175 21.994 1.00 71.12 85 ARG A O 1
ATOM 649 N N . CYS A 1 86 ? 0.124 3.972 21.303 1.00 71.81 86 CYS A N 1
ATOM 650 C CA . CYS A 1 86 ? -0.784 4.973 21.864 1.00 71.81 86 CYS A CA 1
ATOM 651 C C . CYS A 1 86 ? -2.160 4.988 21.180 1.00 71.81 86 CYS A C 1
ATOM 653 O O . CYS A 1 86 ? -3.169 5.069 21.872 1.00 71.81 86 CYS A O 1
ATOM 655 N N . LYS A 1 87 ? -2.220 4.874 19.847 1.00 74.62 87 LYS A N 1
ATOM 656 C CA . LYS A 1 87 ? -3.478 4.886 19.076 1.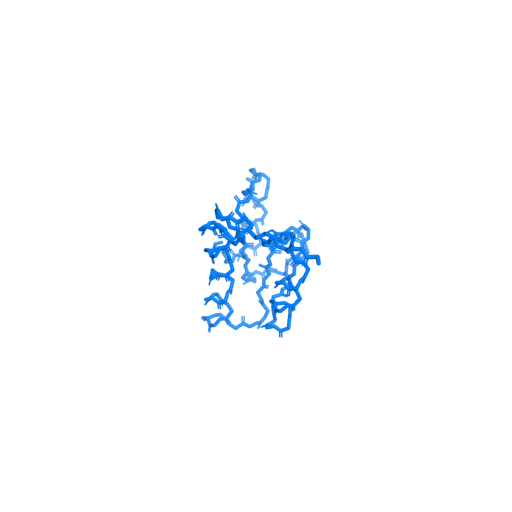00 74.62 87 LYS A CA 1
ATOM 657 C C . LYS A 1 87 ? -4.185 3.527 18.962 1.00 74.6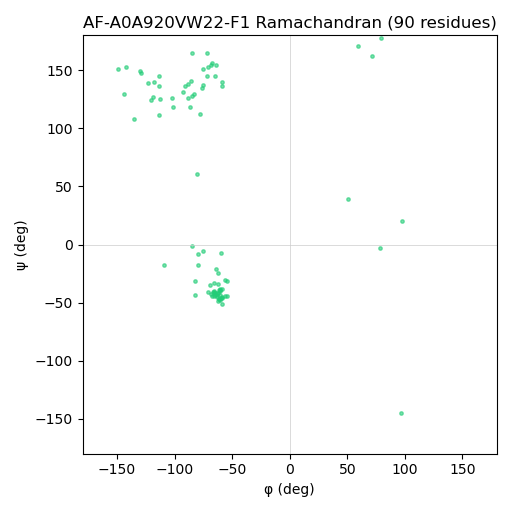2 87 LYS A C 1
ATOM 659 O O . LYS A 1 87 ? -5.251 3.446 18.352 1.00 74.62 87 LYS A O 1
ATOM 664 N N . ARG A 1 88 ? -3.610 2.459 19.530 1.00 78.44 88 ARG A N 1
ATOM 665 C CA . ARG A 1 88 ? -4.104 1.071 19.427 1.00 78.44 88 ARG A CA 1
ATOM 666 C C . ARG A 1 88 ? -4.375 0.636 17.974 1.00 78.44 88 ARG A C 1
ATOM 668 O O . ARG A 1 88 ? -5.369 -0.033 17.705 1.00 78.44 88 ARG A O 1
ATOM 675 N N . LEU A 1 89 ? -3.515 1.036 17.033 1.00 78.44 89 LEU A N 1
ATOM 676 C CA . LEU A 1 89 ? -3.661 0.647 15.622 1.00 78.44 89 LEU A CA 1
ATOM 677 C C . LEU A 1 89 ? -3.317 -0.834 15.423 1.00 78.44 89 LEU A C 1
ATOM 679 O O . LEU A 1 89 ? -2.400 -1.356 16.062 1.00 78.44 89 LEU A O 1
ATOM 683 N N . ARG A 1 90 ? -4.031 -1.492 14.505 1.00 76.69 90 ARG A N 1
ATOM 684 C CA . ARG A 1 90 ? -3.677 -2.831 14.013 1.00 76.69 90 ARG A CA 1
ATOM 685 C C . ARG A 1 90 ? -2.693 -2.657 12.861 1.00 76.69 90 ARG A C 1
ATOM 687 O O . ARG A 1 90 ? -3.048 -2.015 11.880 1.00 76.69 90 ARG A O 1
ATOM 694 N N . TYR A 1 91 ? -1.474 -3.171 13.000 1.00 74.75 91 TYR A N 1
ATOM 695 C CA . TYR A 1 91 ? -0.411 -2.989 12.008 1.00 74.75 91 TYR A CA 1
ATOM 696 C C . TYR A 1 91 ? -0.026 -4.309 11.330 1.00 74.75 91 TYR A C 1
ATOM 698 O O . TYR A 1 91 ? -0.047 -5.353 11.988 1.00 74.75 91 TYR A O 1
ATOM 706 N N . PHE A 1 92 ? 0.317 -4.236 10.040 1.00 68.12 92 PHE A N 1
ATOM 707 C CA . PHE A 1 92 ? 0.763 -5.348 9.190 1.00 68.12 92 PHE A CA 1
ATOM 708 C C . PHE A 1 92 ? 2.070 -5.002 8.473 1.00 68.12 92 PHE A C 1
ATOM 710 O O . PHE A 1 92 ? 2.268 -3.806 8.144 1.00 68.12 92 PHE A O 1
#

Nearest PDB structures (foldseek):
  4eb3-assembly2_B  TM=9.531E-01  e=1.884E-10  Escherichia coli K-12
  3t0f-assembly2_B  TM=9.559E-01  e=1.884E-10  Escherichia coli K-12
  3szu-assembly1_A  TM=9.670E-01  e=4.498E-10  Escherichia coli K-12
  3t0g-assembly1_A  TM=9.626E-01  e=1.004E-09  Escherichia coli K-12
  3t0f-assembly1_A  TM=9.528E-01  e=1.227E-09  Escherichia coli K-12

Foldseek 3Di:
DDDDDDPPDDDDPQLVVLLVVLVVCCVVPNDDAEEQADLDPDPVSSVVSVVSHYHYDPAPVVDAAQHHYEYRPVDDDPVRVVSCVVSVYHYD

pLDDT: mean 84.49, std 9.2, range [58.25, 94.62]

Solvent-accessible surface area (backbone atoms only — not comparable to full-atom values): 5615 Å² total; per-residue (Å²): 138,88,88,82,82,75,80,90,74,83,82,50,74,66,57,54,50,49,54,51,51,53,52,52,46,36,73,73,70,40,65,73,31,34,27,47,37,69,73,54,104,40,72,69,63,51,50,57,41,40,75,68,32,41,43,73,36,86,52,78,85,78,56,64,69,61,38,45,38,34,66,26,93,86,68,77,54,75,67,55,58,52,51,36,65,74,37,54,44,47,76,96

Sequence (92 aa):
MKIILANPRGFCAGVGRAIEIVNKVLEQKGPPVYVKHEVVHNQTVVDELRELGAIFVEEISEIPSGATVIYSAHGVSKKGARSIRCKRLRYF

Mean predicted aligned error: 5.81 Å

Secondary structure (DSSP, 8-state):
------SS-S--HHHHHHHHHHHHHHHHH-S-EEEES-SSS-HHHHHHHHHTTEEEES-GGGSPTT-EEEE-TT---HHHHHHHHHHT-EE-

Radius of gyration: 15.43 Å; Cα contacts (8 Å, |Δi|>4): 115; chains: 1; bounding box: 28×21×58 Å